Protein AF-A0A1F5GFB4-F1 (afdb_monomer)

Nearest PDB structures (foldseek):
  8d9p-assembly1_A  TM=5.167E-01  e=5.093E-01  synthetic construct
  6z0c-assembly4_D  TM=5.160E-01  e=1.680E+00  Escherichia coli
  7xov-assembly1_R  TM=4.485E-01  e=9.315E+00  Homo sapiens

Sequence (104 aa):
MFTPEVRFGLAPRDSALDFLMDAVSQLEEESDNAKDPETAKTIETELVKYNRAFDLIMCGNNLSEVATFLRDQVTELRNQAKNQEDYKNTQRLSCLADDLSSAA

pLDDT: mean 90.0, std 5.78, range [58.5, 95.5]

Secondary structure (DSSP, 8-state):
--------SS-HHHHHHHHHHHHHHHHHHHHHH--SHHHHHHHHHHHHHHHHHHHIIIII--HHHHHHHHHHHHHHHHHH--SHHHHHHHHHHHHHHHHHHHH-

Foldseek 3Di:
DQQQAQDDDDQLLVSLLSSLVSNLVVLVVCLVVDPDPVSNVVSVVVNVLSVVLNCCSPPVVPLQVNLVSLVVVLVVQVVVDDDPVSVVRSVSSNVSSVSSNVVD

Structure (mmCIF, N/CA/C/O backbone):
data_AF-A0A1F5GFB4-F1
#
_entry.id   AF-A0A1F5GFB4-F1
#
loop_
_atom_site.group_PDB
_atom_site.id
_atom_site.type_symbol
_atom_site.label_atom_id
_atom_site.label_alt_id
_atom_site.label_comp_id
_atom_site.label_asym_id
_atom_site.label_entity_id
_atom_site.label_seq_id
_atom_site.pdbx_PDB_ins_code
_atom_site.Cartn_x
_atom_site.Cartn_y
_atom_site.Cartn_z
_atom_site.occupancy
_atom_site.B_iso_or_equiv
_atom_site.auth_seq_id
_atom_site.auth_comp_id
_atom_site.auth_asym_id
_atom_site.auth_atom_id
_atom_site.pdbx_PDB_model_num
ATOM 1 N N . MET A 1 1 ? -1.115 0.440 13.570 1.00 58.50 1 MET A N 1
ATOM 2 C CA . MET A 1 1 ? -0.791 1.761 12.982 1.00 58.50 1 MET A CA 1
ATOM 3 C C . MET A 1 1 ? -0.322 1.416 11.602 1.00 58.50 1 MET A C 1
ATOM 5 O O . MET A 1 1 ? 0.753 0.851 11.482 1.00 58.50 1 MET A O 1
ATOM 9 N N . PHE A 1 2 ? -1.183 1.661 10.624 1.00 73.44 2 PHE A N 1
ATOM 10 C CA . PHE A 1 2 ? -0.976 1.259 9.247 1.00 73.44 2 PHE A CA 1
ATOM 11 C C . PHE A 1 2 ? 0.164 2.061 8.609 1.00 73.44 2 PHE A C 1
ATOM 13 O O . PHE A 1 2 ? -0.002 3.228 8.250 1.00 73.44 2 PHE A O 1
ATOM 20 N N . THR A 1 3 ? 1.348 1.456 8.536 1.00 76.44 3 THR A N 1
ATOM 21 C CA . THR A 1 3 ? 2.561 2.063 7.968 1.00 76.44 3 THR A CA 1
ATOM 22 C C . THR A 1 3 ? 3.362 0.995 7.225 1.00 76.44 3 THR A C 1
ATOM 24 O O . THR A 1 3 ? 4.421 0.589 7.705 1.00 76.44 3 THR A O 1
ATOM 27 N N . PRO A 1 4 ? 2.863 0.507 6.076 1.00 80.88 4 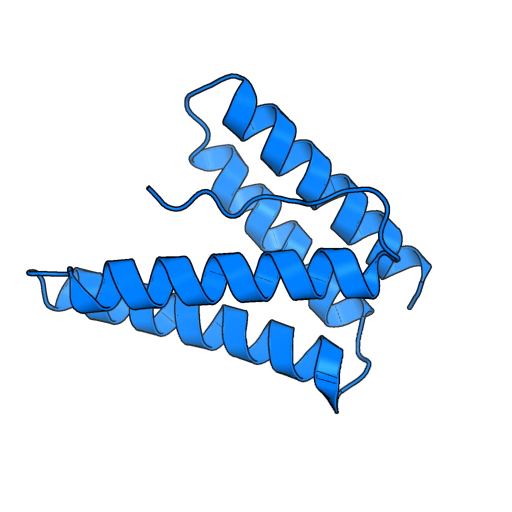PRO A N 1
ATOM 28 C CA . PRO A 1 4 ? 3.572 -0.489 5.282 1.00 80.88 4 PRO A CA 1
ATOM 29 C C . PRO A 1 4 ? 4.922 0.039 4.798 1.00 80.88 4 PRO A C 1
ATOM 31 O O . PRO A 1 4 ? 5.010 1.171 4.315 1.00 80.88 4 PRO A O 1
ATOM 34 N N . GLU A 1 5 ? 5.984 -0.748 4.940 1.00 84.56 5 GLU A N 1
ATOM 35 C CA . GLU A 1 5 ? 7.346 -0.304 4.639 1.00 84.56 5 GLU A CA 1
ATOM 36 C C . GLU A 1 5 ? 7.710 -0.486 3.164 1.00 84.56 5 GLU A C 1
ATOM 38 O O . GLU A 1 5 ? 7.517 -1.540 2.561 1.00 84.56 5 GLU A O 1
ATOM 43 N N . VAL A 1 6 ? 8.330 0.539 2.575 1.00 85.44 6 VAL A N 1
ATOM 44 C CA . VAL A 1 6 ? 8.887 0.437 1.222 1.00 85.44 6 VAL A CA 1
ATOM 45 C C . VAL A 1 6 ? 10.332 -0.044 1.288 1.00 85.44 6 VAL A C 1
ATOM 47 O O . VAL A 1 6 ? 11.233 0.705 1.689 1.00 85.44 6 VAL A O 1
ATOM 50 N N . ARG A 1 7 ? 10.574 -1.286 0.849 1.00 83.56 7 ARG A N 1
ATOM 51 C CA . ARG A 1 7 ? 11.929 -1.839 0.721 1.00 83.56 7 ARG A CA 1
ATOM 52 C C . ARG A 1 7 ? 12.624 -1.363 -0.552 1.00 83.56 7 ARG A C 1
ATOM 54 O O . ARG A 1 7 ? 12.035 -1.335 -1.629 1.00 83.56 7 ARG A O 1
ATOM 61 N N . PHE A 1 8 ? 13.910 -1.039 -0.426 1.00 72.75 8 PHE A N 1
ATOM 62 C CA . PHE A 1 8 ? 14.787 -0.656 -1.537 1.00 72.75 8 PHE A CA 1
ATOM 63 C C . PHE A 1 8 ? 15.774 -1.759 -1.906 1.00 72.75 8 PHE A C 1
ATOM 65 O O . PHE A 1 8 ? 16.131 -2.595 -1.079 1.00 72.75 8 PHE A O 1
ATOM 72 N N . GLY A 1 9 ? 16.278 -1.693 -3.141 1.00 75.81 9 GLY A N 1
ATOM 73 C CA . GLY A 1 9 ? 17.281 -2.622 -3.669 1.00 75.81 9 GLY A CA 1
ATOM 74 C C . GLY A 1 9 ? 16.695 -3.789 -4.465 1.00 75.81 9 GLY A C 1
ATOM 75 O O . GLY A 1 9 ? 17.456 -4.621 -4.951 1.00 75.81 9 GLY A O 1
ATOM 76 N N . LEU A 1 10 ? 15.371 -3.829 -4.622 1.00 82.62 10 LEU A N 1
ATOM 77 C CA . LEU A 1 10 ? 14.667 -4.748 -5.512 1.00 82.62 10 LEU A CA 1
ATOM 78 C C . LEU A 1 10 ? 14.272 -4.032 -6.811 1.00 82.62 10 LEU A C 1
ATOM 80 O O . LEU A 1 10 ? 14.339 -2.803 -6.906 1.00 82.62 10 LEU A O 1
ATOM 84 N N . ALA A 1 11 ? 13.853 -4.798 -7.820 1.00 89.12 11 ALA A N 1
ATOM 85 C CA . ALA A 1 11 ? 13.214 -4.215 -8.994 1.00 89.12 11 ALA A CA 1
ATOM 86 C C . ALA A 1 11 ? 11.912 -3.493 -8.578 1.00 89.12 11 ALA A C 1
ATOM 88 O O . ALA A 1 11 ? 11.256 -3.951 -7.641 1.00 89.12 11 ALA A O 1
ATOM 89 N N . PRO A 1 12 ? 11.476 -2.424 -9.277 1.00 89.44 12 PRO A N 1
ATOM 90 C CA . PRO A 1 12 ? 10.275 -1.665 -8.900 1.00 89.44 12 PRO A CA 1
ATOM 91 C C . PRO A 1 12 ? 9.026 -2.538 -8.726 1.00 89.44 12 PRO A C 1
ATOM 93 O O . PRO A 1 12 ? 8.245 -2.349 -7.799 1.00 89.44 12 PRO A O 1
ATOM 96 N N . ARG A 1 13 ? 8.869 -3.562 -9.573 1.00 90.56 13 ARG A N 1
ATOM 97 C CA . ARG A 1 13 ? 7.791 -4.551 -9.450 1.00 90.56 13 ARG A CA 1
ATOM 98 C C . ARG A 1 13 ? 7.856 -5.339 -8.141 1.00 90.56 13 ARG A C 1
ATOM 100 O O . ARG A 1 13 ? 6.832 -5.501 -7.488 1.00 90.56 13 ARG A O 1
ATOM 107 N N . ASP A 1 14 ? 9.039 -5.804 -7.762 1.00 90.94 14 ASP A N 1
ATOM 108 C CA . ASP A 1 14 ? 9.239 -6.633 -6.571 1.00 90.94 14 ASP A CA 1
ATOM 109 C C . ASP A 1 14 ? 9.120 -5.799 -5.288 1.00 90.94 14 ASP A C 1
ATOM 111 O O . ASP A 1 14 ? 8.483 -6.235 -4.335 1.00 90.94 14 ASP A O 1
ATOM 115 N N . SER A 1 15 ? 9.652 -4.571 -5.278 1.00 91.50 15 SER A N 1
ATOM 116 C CA . SER A 1 15 ? 9.446 -3.623 -4.172 1.00 91.50 15 SER A CA 1
ATOM 117 C C . SER A 1 15 ? 7.968 -3.286 -3.973 1.00 91.50 15 SER A C 1
ATOM 119 O O . SER A 1 15 ? 7.510 -3.176 -2.838 1.00 91.50 15 SER A O 1
ATOM 121 N N . ALA A 1 16 ? 7.207 -3.132 -5.058 1.00 92.19 16 ALA A N 1
ATOM 122 C CA . ALA A 1 16 ? 5.772 -2.894 -4.971 1.00 92.19 16 ALA A CA 1
ATOM 123 C C . ALA A 1 16 ? 5.000 -4.124 -4.500 1.00 92.19 16 ALA A C 1
ATOM 125 O O . ALA A 1 16 ? 4.077 -3.982 -3.705 1.00 92.19 16 ALA A O 1
ATOM 126 N N . LEU A 1 17 ? 5.395 -5.321 -4.935 1.00 92.00 17 LEU A N 1
ATOM 127 C CA . LEU A 1 17 ? 4.823 -6.565 -4.433 1.00 92.00 17 LEU A CA 1
ATOM 128 C C . LEU A 1 17 ? 5.039 -6.706 -2.919 1.00 92.00 17 LEU A C 1
ATOM 130 O O . LEU A 1 17 ? 4.089 -6.993 -2.200 1.00 92.00 17 LEU A O 1
ATOM 134 N N . ASP A 1 18 ? 6.260 -6.458 -2.442 1.00 92.56 18 ASP A N 1
ATOM 135 C CA . ASP A 1 18 ? 6.611 -6.534 -1.019 1.00 92.56 18 ASP A CA 1
ATOM 136 C C . ASP A 1 18 ? 5.816 -5.514 -0.188 1.00 92.56 18 ASP A C 1
ATOM 138 O O . ASP A 1 18 ? 5.233 -5.872 0.831 1.00 92.56 18 ASP A O 1
ATOM 142 N N . PHE A 1 19 ? 5.690 -4.275 -0.678 1.00 92.88 19 PHE A N 1
ATOM 143 C CA . PHE A 1 19 ? 4.849 -3.249 -0.054 1.00 92.88 19 PHE A CA 1
ATOM 144 C C . PHE A 1 19 ? 3.373 -3.668 0.026 1.00 92.88 19 PHE A C 1
ATOM 146 O O . PHE A 1 19 ? 2.737 -3.500 1.063 1.00 92.88 19 PHE A O 1
ATOM 153 N N . LEU A 1 20 ? 2.814 -4.208 -1.063 1.00 93.50 20 LEU A N 1
ATOM 154 C CA . LEU A 1 20 ? 1.421 -4.658 -1.095 1.00 93.50 20 LEU A CA 1
ATOM 155 C C . LEU A 1 20 ? 1.195 -5.836 -0.144 1.00 93.50 20 LEU A C 1
ATOM 157 O O . LEU A 1 20 ? 0.182 -5.861 0.544 1.00 93.50 20 LEU A O 1
ATOM 161 N N . MET A 1 21 ? 2.134 -6.783 -0.072 1.00 92.69 21 MET A N 1
ATOM 162 C CA . MET A 1 21 ? 2.060 -7.908 0.863 1.00 92.69 21 MET A CA 1
ATOM 163 C C . MET A 1 21 ? 2.107 -7.450 2.320 1.00 92.69 21 MET A C 1
ATOM 165 O O . MET A 1 21 ? 1.301 -7.912 3.125 1.00 92.69 21 MET A O 1
ATOM 169 N N . ASP A 1 22 ? 3.021 -6.538 2.655 1.00 92.69 22 ASP A N 1
ATOM 170 C CA . ASP A 1 22 ? 3.121 -5.972 4.002 1.00 92.69 22 ASP A CA 1
ATOM 171 C C . ASP A 1 22 ? 1.839 -5.210 4.375 1.00 92.69 22 ASP A C 1
ATOM 173 O O . ASP A 1 22 ? 1.270 -5.419 5.445 1.00 92.69 22 ASP A O 1
ATOM 177 N N . ALA A 1 23 ? 1.308 -4.404 3.451 1.00 93.19 23 ALA A N 1
ATOM 178 C CA . ALA A 1 23 ? 0.056 -3.684 3.653 1.00 93.19 23 ALA A CA 1
ATOM 17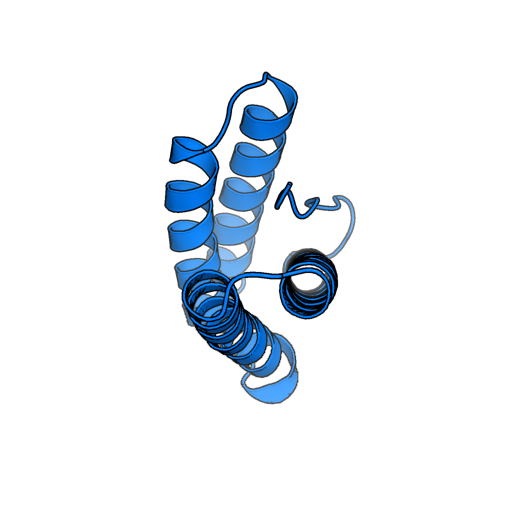9 C C . ALA A 1 23 ? -1.149 -4.617 3.849 1.00 93.19 23 ALA A C 1
ATOM 181 O O . ALA A 1 23 ? -1.936 -4.400 4.768 1.00 93.19 23 ALA A O 1
ATOM 182 N N . VAL A 1 24 ? -1.289 -5.664 3.028 1.00 93.94 24 VAL A N 1
ATOM 183 C CA . VAL A 1 24 ? -2.356 -6.666 3.190 1.00 93.94 24 VAL A CA 1
ATOM 184 C C . VAL A 1 24 ? -2.230 -7.352 4.546 1.00 93.94 24 VAL A C 1
ATOM 186 O O . VAL A 1 24 ? -3.208 -7.390 5.282 1.00 93.94 24 VAL A O 1
ATOM 189 N N . SER A 1 25 ? -1.029 -7.800 4.923 1.00 93.00 25 SER A N 1
ATOM 190 C CA . SER A 1 25 ? -0.806 -8.459 6.214 1.00 93.00 25 SER A CA 1
ATOM 191 C C . SER A 1 25 ? -1.174 -7.557 7.397 1.00 93.00 25 SER A C 1
ATOM 193 O O . SER A 1 25 ? -1.776 -8.031 8.358 1.00 93.00 25 SER A O 1
ATOM 195 N N . GLN A 1 26 ? -0.834 -6.265 7.338 1.00 92.62 26 GLN A N 1
ATOM 196 C CA . GLN A 1 26 ? -1.191 -5.304 8.385 1.00 92.62 26 GLN A CA 1
ATOM 197 C C . GLN A 1 26 ? -2.701 -5.054 8.441 1.00 92.62 26 GLN A C 1
ATOM 199 O O . GLN A 1 26 ? -3.265 -4.987 9.530 1.00 92.62 26 GLN A O 1
ATOM 204 N N . LEU A 1 27 ? -3.371 -4.927 7.292 1.00 92.69 27 LEU A N 1
ATOM 205 C CA . LEU A 1 27 ? -4.819 -4.721 7.251 1.00 92.69 27 LEU A CA 1
ATOM 206 C C . LEU A 1 27 ? -5.590 -5.966 7.710 1.00 92.69 27 LEU A C 1
ATOM 208 O O . LEU A 1 27 ? -6.598 -5.823 8.392 1.00 92.69 27 LEU A O 1
ATOM 212 N N . GLU A 1 28 ? -5.130 -7.175 7.384 1.00 92.75 28 GLU A N 1
ATOM 213 C CA . GLU A 1 28 ? -5.719 -8.420 7.898 1.00 92.75 28 GLU A CA 1
ATOM 214 C C . GLU A 1 28 ? -5.610 -8.476 9.426 1.00 92.75 28 GLU A C 1
ATOM 216 O O . GLU A 1 28 ? -6.610 -8.692 10.109 1.00 92.75 28 GLU A O 1
ATOM 221 N N . GLU A 1 29 ? -4.430 -8.172 9.977 1.00 92.88 29 GLU A N 1
ATOM 222 C CA . GLU A 1 29 ? -4.234 -8.102 11.427 1.00 92.88 29 GLU A CA 1
ATOM 223 C C . GLU A 1 29 ? -5.099 -7.006 12.077 1.00 92.88 29 GLU A C 1
ATOM 225 O O . GLU A 1 29 ? -5.692 -7.226 13.137 1.00 92.88 29 GLU A O 1
ATOM 230 N N . GLU A 1 30 ? -5.198 -5.818 11.472 1.00 91.12 30 GLU A N 1
ATOM 231 C CA . GLU A 1 30 ? -6.050 -4.740 11.986 1.00 91.12 30 GLU A CA 1
ATOM 232 C C . GLU A 1 30 ? -7.542 -5.108 11.905 1.00 91.12 30 GLU A C 1
ATOM 234 O O . GLU A 1 30 ? -8.288 -4.786 12.833 1.00 91.12 30 GLU A O 1
ATOM 239 N N . SER A 1 31 ? -7.968 -5.826 10.860 1.00 90.69 31 SER A N 1
ATOM 240 C CA . SER A 1 31 ? -9.335 -6.335 10.700 1.00 90.69 31 SER A CA 1
ATOM 241 C C . SER A 1 31 ? -9.680 -7.365 11.775 1.00 90.69 31 SER A C 1
ATOM 243 O O . SER A 1 31 ? -10.718 -7.250 12.426 1.00 90.69 31 SER A O 1
ATOM 245 N N . ASP A 1 32 ? -8.792 -8.328 12.027 1.00 89.56 32 ASP A N 1
ATOM 246 C CA . ASP A 1 32 ? -8.986 -9.366 13.048 1.00 89.56 32 ASP A CA 1
ATOM 247 C C . ASP A 1 32 ? -9.035 -8.784 14.469 1.00 89.56 32 ASP A C 1
ATOM 249 O O . ASP A 1 32 ? -9.756 -9.273 15.345 1.00 89.56 32 ASP A O 1
ATOM 253 N N . ASN A 1 33 ? -8.287 -7.705 14.705 1.00 91.62 33 ASN A N 1
ATOM 254 C CA . ASN A 1 33 ? -8.273 -6.993 15.980 1.00 91.62 33 ASN A CA 1
ATOM 255 C C . ASN A 1 33 ? -9.385 -5.935 16.108 1.00 91.62 33 ASN A C 1
ATOM 257 O O . ASN A 1 33 ? -9.574 -5.371 17.199 1.00 91.62 33 ASN A O 1
ATOM 261 N N . ALA A 1 34 ? -10.128 -5.646 15.035 1.00 90.94 34 ALA A N 1
ATOM 262 C CA . ALA A 1 34 ? -11.176 -4.638 15.038 1.00 90.94 34 ALA A CA 1
ATOM 263 C C . ALA A 1 34 ? -12.356 -5.091 15.911 1.00 90.94 34 ALA A C 1
ATOM 265 O O . ALA A 1 34 ? -13.090 -6.028 15.610 1.00 90.94 34 ALA A O 1
ATOM 266 N N . LYS A 1 35 ? -12.572 -4.380 17.021 1.00 90.88 35 LYS A N 1
ATOM 267 C CA . LYS A 1 35 ? -13.708 -4.630 17.929 1.00 90.88 35 LYS A CA 1
ATOM 268 C C . LYS A 1 35 ? -15.004 -3.973 17.462 1.00 90.88 35 LYS A C 1
ATOM 270 O O . LYS A 1 35 ? -16.075 -4.311 17.960 1.00 90.88 35 LYS A O 1
ATOM 275 N N . ASP A 1 36 ? -14.887 -3.003 16.562 1.00 94.12 36 ASP A N 1
ATOM 276 C CA . ASP A 1 36 ? -15.993 -2.224 16.031 1.00 94.12 36 ASP A CA 1
ATOM 277 C C . ASP A 1 36 ? -16.323 -2.677 14.595 1.00 94.12 36 ASP A C 1
ATOM 279 O O . ASP A 1 36 ? -15.429 -2.714 13.743 1.00 94.12 36 ASP A O 1
ATOM 283 N N . PRO A 1 37 ? -17.589 -3.024 14.301 1.00 90.44 37 PRO A N 1
ATOM 284 C CA . PRO A 1 37 ? -17.973 -3.571 13.002 1.00 90.44 37 PRO A CA 1
ATOM 285 C C . PRO A 1 37 ? -17.915 -2.552 11.855 1.00 90.44 37 PRO A C 1
ATOM 287 O O . PRO A 1 37 ? -17.829 -2.955 10.697 1.00 90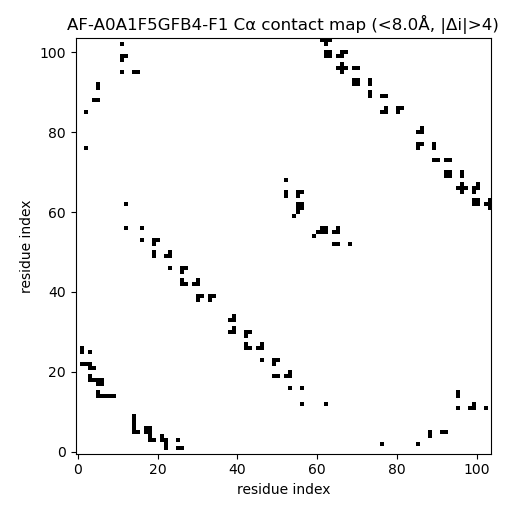.44 37 PRO A O 1
ATOM 290 N N . GLU A 1 38 ? -17.990 -1.247 12.126 1.00 92.81 38 GLU A N 1
ATOM 291 C CA . GLU A 1 38 ? -17.852 -0.210 11.093 1.00 92.81 38 GLU A CA 1
ATOM 292 C C . GLU A 1 38 ? -16.382 -0.030 10.693 1.00 92.81 38 GLU A C 1
ATOM 294 O O . GLU A 1 38 ? -16.047 0.060 9.508 1.00 92.81 38 GLU A O 1
ATOM 299 N N . THR A 1 39 ? -15.495 -0.092 11.684 1.00 90.25 39 THR A N 1
ATOM 300 C CA . THR A 1 39 ? -14.043 -0.119 11.497 1.00 90.25 39 THR A CA 1
ATOM 301 C C . THR A 1 39 ? -13.623 -1.349 10.693 1.00 90.25 39 THR A C 1
ATOM 303 O O . THR A 1 39 ? -12.932 -1.200 9.689 1.00 90.25 39 THR A O 1
ATOM 306 N N . ALA A 1 40 ? -14.111 -2.543 11.056 1.00 90.62 40 ALA A N 1
ATOM 307 C CA . ALA A 1 40 ? -13.825 -3.779 10.321 1.00 90.62 40 ALA A CA 1
ATOM 308 C C . ALA A 1 40 ? -14.241 -3.679 8.843 1.00 90.62 40 ALA A C 1
ATOM 310 O O . ALA A 1 40 ? -13.441 -3.957 7.958 1.00 90.62 40 ALA A O 1
ATOM 311 N N . LYS A 1 41 ? -15.446 -3.167 8.552 1.00 92.44 41 LYS A N 1
ATOM 312 C CA . LYS A 1 41 ? -15.909 -2.952 7.165 1.00 92.44 41 LYS A CA 1
ATOM 313 C C . LYS A 1 41 ? -15.036 -1.981 6.373 1.00 92.44 41 LYS A C 1
ATOM 315 O O . LYS A 1 41 ? -14.865 -2.141 5.163 1.00 92.44 41 LYS A O 1
ATOM 320 N N . THR A 1 42 ? -14.526 -0.947 7.036 1.00 92.50 42 THR A N 1
ATOM 321 C CA . THR A 1 42 ? -13.624 0.021 6.403 1.00 92.50 42 THR A CA 1
ATOM 322 C C . THR A 1 42 ? -12.306 -0.655 6.034 1.00 92.50 42 THR A C 1
ATOM 324 O O . THR A 1 42 ? -11.858 -0.530 4.897 1.00 92.50 42 THR A O 1
ATOM 327 N N . ILE A 1 43 ? -11.739 -1.443 6.950 1.00 92.56 43 ILE A N 1
ATOM 328 C CA . ILE A 1 43 ? -10.505 -2.203 6.720 1.00 92.56 43 ILE A CA 1
ATOM 329 C C . ILE A 1 43 ? -10.704 -3.258 5.623 1.00 92.56 43 ILE A C 1
ATOM 331 O O . ILE A 1 43 ? -9.886 -3.345 4.713 1.00 92.56 43 ILE A O 1
ATOM 335 N N . GLU A 1 44 ? -11.818 -3.994 5.631 1.00 93.12 44 GLU A N 1
ATOM 336 C CA . GLU A 1 44 ? -12.175 -4.942 4.564 1.00 93.12 44 GLU A CA 1
ATOM 337 C C . GLU A 1 44 ? -12.252 -4.260 3.189 1.00 93.12 44 GLU A C 1
ATOM 339 O O . GLU A 1 44 ? -11.808 -4.814 2.182 1.00 93.12 44 GLU A O 1
ATOM 344 N N . THR A 1 45 ? -12.781 -3.036 3.133 1.00 94.25 45 THR A N 1
ATOM 345 C CA . THR A 1 45 ? -12.845 -2.262 1.886 1.00 94.25 45 THR A CA 1
ATOM 346 C C . THR A 1 45 ? -11.447 -1.897 1.383 1.00 94.25 45 THR A C 1
ATOM 348 O O . THR A 1 45 ? -11.186 -2.004 0.183 1.00 94.25 45 THR A O 1
ATOM 351 N N . GLU A 1 46 ? -10.537 -1.508 2.278 1.00 92.44 46 GLU A N 1
ATOM 352 C CA . GLU A 1 46 ? -9.136 -1.251 1.924 1.00 92.44 46 GLU A CA 1
ATOM 353 C C . GLU A 1 46 ? -8.411 -2.534 1.498 1.00 92.44 46 GLU A C 1
ATOM 355 O O . GLU A 1 46 ? -7.749 -2.541 0.459 1.00 92.44 46 GLU A O 1
ATOM 360 N N . LEU A 1 47 ? -8.618 -3.653 2.201 1.00 94.50 47 LEU A N 1
ATOM 361 C CA . LEU A 1 47 ? -8.073 -4.965 1.828 1.00 94.50 47 LEU A CA 1
ATOM 362 C C . LEU A 1 47 ? -8.426 -5.345 0.393 1.00 94.50 47 LEU A C 1
ATOM 364 O O . LEU A 1 47 ? -7.566 -5.802 -0.358 1.00 94.50 47 LEU A O 1
ATOM 368 N N . VAL A 1 48 ? -9.673 -5.122 -0.028 1.00 95.50 48 VAL A N 1
ATOM 369 C CA . VAL A 1 48 ? -10.101 -5.396 -1.408 1.00 95.50 48 VAL A CA 1
ATOM 370 C C . VAL A 1 48 ? -9.316 -4.555 -2.421 1.00 95.50 48 VAL A C 1
ATOM 372 O O . VAL A 1 48 ? -8.941 -5.070 -3.478 1.00 95.50 48 VAL A O 1
ATOM 375 N N . LYS A 1 49 ? -9.030 -3.281 -2.122 1.00 94.62 49 LYS A N 1
ATOM 376 C CA . LYS A 1 49 ? -8.234 -2.422 -3.014 1.00 94.62 49 LYS A CA 1
ATOM 377 C C . LYS A 1 49 ? -6.789 -2.910 -3.123 1.00 94.62 49 LYS A C 1
ATOM 379 O O . LYS A 1 49 ? -6.274 -3.029 -4.236 1.00 94.62 49 LYS A O 1
ATOM 384 N N . TYR A 1 50 ? -6.163 -3.234 -1.992 1.00 94.50 50 TYR A N 1
ATOM 385 C CA . TYR A 1 50 ? -4.792 -3.743 -1.947 1.00 94.50 50 TYR A CA 1
ATOM 386 C C . TYR A 1 50 ? -4.653 -5.102 -2.644 1.00 94.50 50 TYR A C 1
ATOM 388 O O . TYR A 1 50 ? -3.745 -5.281 -3.455 1.00 94.50 50 TYR A O 1
ATOM 396 N N . ASN A 1 51 ? -5.598 -6.021 -2.428 1.00 93.94 51 ASN A N 1
ATOM 397 C CA . ASN A 1 51 ? -5.636 -7.312 -3.117 1.00 93.94 51 ASN A CA 1
ATOM 398 C C . ASN A 1 51 ? -5.802 -7.152 -4.633 1.00 93.94 51 ASN A C 1
ATOM 400 O O . ASN A 1 51 ? -5.125 -7.824 -5.408 1.00 93.94 51 ASN A O 1
ATOM 404 N N . ARG A 1 52 ? -6.625 -6.198 -5.084 1.00 94.25 52 ARG A N 1
ATOM 405 C CA . ARG A 1 52 ? -6.730 -5.889 -6.516 1.00 94.25 52 ARG A CA 1
ATOM 406 C C . ARG A 1 52 ? -5.402 -5.384 -7.087 1.00 94.25 52 ARG A C 1
ATOM 408 O O . ARG A 1 52 ? -5.014 -5.808 -8.172 1.00 94.25 52 ARG A O 1
ATOM 415 N N . ALA A 1 53 ? -4.704 -4.488 -6.390 1.00 94.00 53 ALA A N 1
ATOM 416 C CA . ALA A 1 53 ? -3.388 -4.018 -6.825 1.00 94.00 53 ALA A CA 1
ATOM 417 C C . ALA A 1 53 ? -2.357 -5.161 -6.874 1.00 94.00 53 ALA A C 1
ATOM 419 O O . ALA A 1 53 ? -1.565 -5.239 -7.816 1.00 94.00 53 ALA A O 1
ATOM 420 N N . PHE A 1 54 ? -2.414 -6.083 -5.911 1.00 93.00 54 PHE A N 1
ATOM 421 C CA . PHE A 1 54 ? -1.586 -7.288 -5.8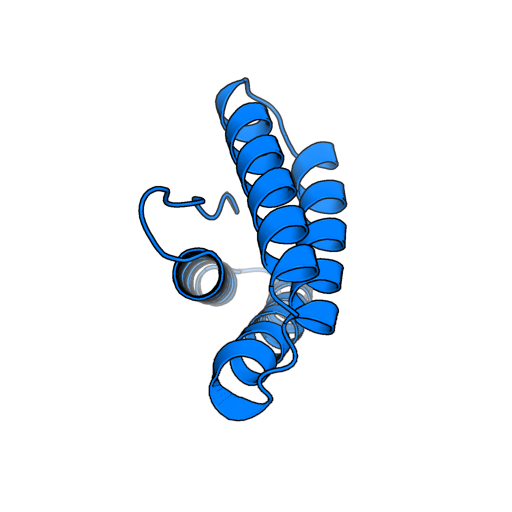87 1.00 93.00 54 PHE A CA 1
ATOM 422 C C . PHE A 1 54 ? -1.846 -8.179 -7.113 1.00 93.00 54 PHE A C 1
ATOM 424 O O . PHE A 1 54 ? -0.907 -8.531 -7.834 1.00 93.00 54 PHE A O 1
ATOM 431 N N . ASP A 1 55 ? -3.114 -8.457 -7.426 1.00 92.81 55 ASP A N 1
ATOM 432 C CA . ASP A 1 55 ? -3.512 -9.243 -8.601 1.00 92.81 55 ASP A CA 1
ATOM 433 C C . ASP A 1 55 ? -3.070 -8.591 -9.921 1.00 92.81 55 ASP A C 1
ATOM 435 O O . ASP A 1 55 ? -2.645 -9.278 -10.859 1.00 92.81 55 ASP A O 1
ATOM 439 N N . LEU A 1 56 ? -3.121 -7.259 -10.007 1.00 92.75 56 LEU A N 1
ATOM 440 C CA . LEU A 1 56 ? -2.664 -6.515 -11.183 1.00 92.75 56 LEU A CA 1
ATOM 441 C C . LEU A 1 56 ? -1.152 -6.647 -11.407 1.00 92.75 56 LEU A C 1
ATOM 443 O O . LEU A 1 56 ? -0.725 -6.751 -12.559 1.00 92.75 56 LEU A O 1
ATOM 447 N N . ILE A 1 57 ? -0.344 -6.690 -10.342 1.00 90.06 57 ILE A N 1
ATOM 448 C CA . ILE A 1 57 ? 1.108 -6.918 -10.433 1.00 90.06 57 ILE A CA 1
ATOM 449 C C . ILE A 1 57 ? 1.444 -8.387 -10.738 1.00 90.06 57 ILE A C 1
ATOM 451 O O . ILE A 1 57 ? 2.385 -8.661 -11.495 1.00 90.06 57 ILE A O 1
ATOM 455 N N . MET A 1 58 ? 0.707 -9.334 -10.149 1.00 88.56 58 MET A N 1
ATOM 456 C CA . MET A 1 58 ? 1.009 -10.767 -10.231 1.00 88.56 58 MET A CA 1
ATOM 457 C C . MET A 1 58 ? 0.500 -11.408 -11.521 1.00 88.56 58 MET A C 1
ATOM 459 O O . MET A 1 58 ? 1.240 -12.144 -12.173 1.00 88.56 58 MET A O 1
ATOM 463 N N . CYS A 1 59 ? -0.744 -11.110 -11.895 1.00 85.12 59 CYS A N 1
ATOM 464 C CA . CYS A 1 59 ? -1.471 -11.795 -12.963 1.00 85.12 59 CYS A CA 1
ATOM 465 C C . CYS A 1 59 ? -1.783 -10.872 -14.146 1.00 85.12 59 CYS A C 1
ATOM 467 O O . CYS A 1 59 ? -1.704 -11.299 -15.295 1.00 85.12 59 CYS A O 1
ATOM 469 N N . GLY A 1 60 ? -2.142 -9.612 -13.875 1.00 77.31 60 GLY A N 1
ATOM 470 C CA . GLY A 1 60 ? -2.541 -8.654 -14.913 1.00 77.31 60 GLY A CA 1
ATOM 471 C C . GLY A 1 60 ? -1.375 -8.022 -15.679 1.00 77.31 60 GLY A C 1
ATOM 472 O O . GLY A 1 60 ? -1.567 -7.550 -16.797 1.00 77.31 60 GLY A O 1
ATOM 473 N N . ASN A 1 61 ? -0.179 -8.000 -15.080 1.00 79.56 61 ASN A N 1
ATOM 474 C CA . ASN A 1 61 ? 0.996 -7.255 -15.543 1.00 79.56 61 ASN A CA 1
ATOM 475 C C . ASN A 1 61 ? 0.692 -5.778 -15.885 1.00 79.56 61 ASN A C 1
ATOM 477 O O . ASN A 1 61 ? 1.305 -5.200 -16.781 1.00 79.56 61 ASN A O 1
ATOM 481 N N . ASN A 1 62 ? -0.267 -5.161 -15.183 1.00 88.50 62 ASN A N 1
ATOM 482 C CA . ASN A 1 62 ? -0.693 -3.782 -15.427 1.00 88.50 62 ASN A CA 1
ATOM 483 C C . ASN A 1 62 ? -0.016 -2.824 -14.438 1.00 88.50 62 ASN A C 1
ATOM 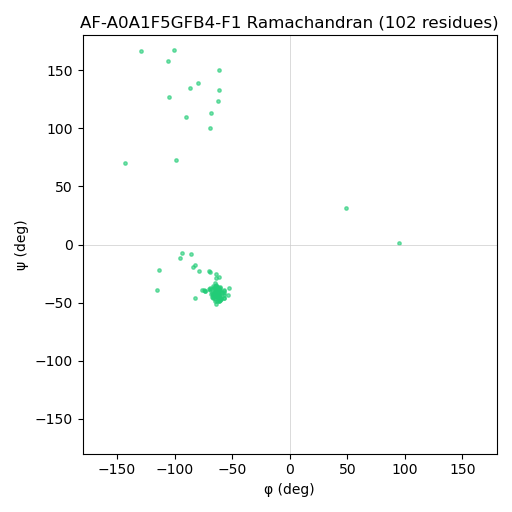485 O O . ASN A 1 62 ? -0.635 -2.313 -13.502 1.00 88.50 62 ASN A O 1
ATOM 489 N N . LEU A 1 63 ? 1.283 -2.598 -14.642 1.00 89.00 63 LEU A N 1
ATOM 490 C CA . LEU A 1 63 ? 2.102 -1.777 -13.745 1.00 89.00 63 LEU A CA 1
ATOM 491 C C . LEU A 1 63 ? 1.657 -0.306 -13.704 1.00 89.00 63 LEU A C 1
ATOM 493 O O . LEU A 1 63 ? 1.858 0.353 -12.689 1.00 89.00 63 LEU A O 1
ATOM 497 N N . SER A 1 64 ? 1.005 0.200 -14.757 1.00 91.38 64 SER A N 1
ATOM 498 C CA . SER A 1 64 ? 0.484 1.574 -14.800 1.00 91.38 64 SER A CA 1
ATOM 499 C C . SER A 1 64 ? -0.691 1.781 -13.834 1.00 91.38 64 SER A C 1
ATOM 501 O O . SER A 1 64 ? -0.741 2.777 -13.103 1.00 91.38 64 SER A O 1
ATOM 503 N N . GLU A 1 65 ? -1.614 0.817 -13.771 1.00 93.00 65 GLU A N 1
ATOM 504 C CA . GLU A 1 65 ? -2.739 0.855 -12.828 1.00 93.00 65 GLU A CA 1
ATOM 505 C C . GLU A 1 65 ? -2.245 0.691 -11.386 1.00 93.00 65 GLU A C 1
ATOM 507 O O . GLU A 1 65 ? -2.691 1.419 -10.499 1.00 93.00 65 GLU A O 1
ATOM 512 N N . VAL A 1 66 ? -1.241 -0.164 -11.158 1.00 93.94 66 VAL A N 1
ATOM 513 C CA . VAL A 1 66 ? -0.619 -0.281 -9.832 1.00 93.94 66 VAL A CA 1
ATOM 514 C C . VAL A 1 66 ? 0.131 0.988 -9.437 1.00 93.94 66 VAL A C 1
ATOM 516 O O . VAL A 1 66 ? -0.035 1.462 -8.319 1.00 93.94 66 VAL A O 1
ATOM 519 N N . ALA A 1 67 ? 0.894 1.598 -10.343 1.00 94.88 67 ALA A N 1
ATOM 520 C CA . ALA A 1 67 ? 1.549 2.877 -10.082 1.00 94.88 67 ALA A CA 1
ATOM 521 C C . ALA A 1 67 ? 0.539 3.968 -9.698 1.00 94.88 67 ALA A C 1
ATOM 523 O O . ALA A 1 67 ? 0.789 4.755 -8.788 1.00 94.88 67 ALA A O 1
ATOM 524 N N . THR A 1 68 ? -0.616 4.001 -10.365 1.00 95.31 68 THR A N 1
ATOM 525 C CA . THR A 1 68 ? -1.701 4.935 -10.035 1.00 95.31 68 THR A CA 1
ATOM 526 C C . THR A 1 68 ? -2.235 4.677 -8.630 1.00 95.31 68 THR A C 1
ATOM 528 O O . THR A 1 68 ? -2.279 5.601 -7.823 1.00 95.31 68 THR A O 1
ATOM 531 N N . PHE A 1 69 ? -2.524 3.416 -8.299 1.00 95.25 69 PHE A N 1
ATOM 532 C CA . PHE A 1 69 ? -2.951 3.029 -6.956 1.00 95.25 69 PHE A CA 1
ATOM 533 C C . PHE A 1 69 ? -1.936 3.438 -5.877 1.00 95.25 69 PHE A C 1
ATOM 535 O O . PHE A 1 69 ? -2.312 4.033 -4.869 1.00 95.25 69 PHE A O 1
ATOM 542 N N . LEU A 1 70 ? -0.639 3.190 -6.091 1.00 94.12 70 LEU A N 1
ATOM 543 C CA . LEU A 1 70 ? 0.389 3.583 -5.124 1.00 94.12 70 LEU A CA 1
ATOM 544 C C . LEU A 1 70 ? 0.473 5.109 -4.958 1.00 94.12 70 LEU A C 1
ATOM 546 O O . LEU A 1 70 ? 0.695 5.574 -3.844 1.00 94.12 70 LEU A O 1
ATOM 550 N N . ARG A 1 71 ? 0.255 5.907 -6.015 1.00 95.31 71 ARG A N 1
ATOM 551 C CA . ARG A 1 71 ? 0.190 7.381 -5.900 1.00 95.31 71 ARG A CA 1
ATOM 552 C C . ARG A 1 71 ? -1.007 7.852 -5.073 1.00 95.31 71 ARG A C 1
ATOM 554 O O . ARG A 1 71 ? -0.868 8.804 -4.298 1.00 95.31 71 ARG A O 1
ATOM 561 N N . ASP A 1 72 ? -2.150 7.187 -5.197 1.00 94.69 72 ASP A N 1
ATOM 562 C CA . ASP A 1 72 ? -3.314 7.476 -4.357 1.00 94.69 72 ASP A CA 1
ATOM 563 C C . ASP A 1 72 ? -2.990 7.167 -2.884 1.00 94.69 72 ASP A C 1
ATOM 565 O O . ASP A 1 72 ? -3.181 8.021 -2.014 1.00 94.69 72 ASP A O 1
ATOM 569 N N . GLN A 1 73 ? -2.350 6.023 -2.619 1.00 93.06 73 GLN A N 1
ATOM 570 C CA . GLN A 1 73 ? -1.893 5.642 -1.277 1.00 93.06 73 GLN A CA 1
ATOM 571 C C . GLN A 1 73 ? -0.849 6.605 -0.696 1.00 93.06 73 GLN A C 1
ATOM 573 O O . GLN A 1 73 ? -0.900 6.934 0.487 1.00 93.06 73 GLN A O 1
ATOM 578 N N . VAL A 1 74 ? 0.064 7.144 -1.511 1.00 93.50 74 VAL A N 1
ATOM 579 C CA . VAL A 1 74 ? 0.989 8.211 -1.076 1.00 93.50 74 VAL A CA 1
ATOM 580 C C . VAL A 1 74 ? 0.221 9.418 -0.552 1.00 93.50 74 VAL A C 1
ATOM 582 O O . VAL A 1 74 ? 0.626 10.011 0.447 1.00 93.50 74 VAL A O 1
ATOM 585 N N . THR A 1 75 ? -0.869 9.797 -1.218 1.00 92.31 75 THR A N 1
ATOM 586 C CA . THR A 1 75 ? -1.683 10.950 -0.820 1.00 92.31 75 THR A CA 1
ATOM 587 C C . THR A 1 75 ? -2.387 10.686 0.509 1.00 92.31 75 THR A C 1
ATOM 589 O O . THR A 1 75 ? -2.337 11.531 1.405 1.00 92.31 75 THR A O 1
ATOM 592 N N . GLU A 1 76 ? -2.983 9.504 0.673 1.00 91.12 76 GLU A N 1
ATOM 593 C CA . GLU A 1 76 ? -3.656 9.097 1.911 1.00 91.12 76 GLU A CA 1
ATOM 594 C C . GLU A 1 76 ? -2.675 9.004 3.087 1.00 91.12 76 GLU A C 1
ATOM 596 O O . GLU A 1 76 ? -2.874 9.659 4.114 1.00 91.12 76 GLU A O 1
ATOM 601 N N . LEU A 1 77 ? -1.565 8.283 2.919 1.00 89.94 77 LEU A N 1
ATOM 602 C CA . LEU A 1 77 ? -0.545 8.114 3.953 1.00 89.94 77 LEU A CA 1
ATOM 603 C C . LEU A 1 77 ? 0.139 9.440 4.309 1.00 89.94 77 LEU A C 1
ATOM 605 O O . LEU A 1 77 ? 0.431 9.688 5.478 1.00 89.94 77 LEU A O 1
ATOM 609 N N . ARG A 1 78 ? 0.356 10.341 3.340 1.00 89.75 78 ARG A N 1
ATOM 610 C CA . ARG A 1 78 ? 0.925 11.672 3.611 1.00 89.75 78 ARG A CA 1
ATOM 611 C C . ARG A 1 78 ? 0.005 12.512 4.493 1.00 89.75 78 ARG A C 1
ATOM 613 O O . ARG A 1 78 ? 0.503 13.237 5.348 1.00 89.75 78 ARG A O 1
ATOM 620 N N . ASN A 1 79 ? -1.311 12.402 4.320 1.00 88.75 79 ASN A N 1
ATOM 621 C CA . ASN A 1 79 ? -2.275 13.088 5.185 1.00 88.75 79 ASN A CA 1
ATOM 622 C C . ASN A 1 79 ? -2.297 12.511 6.610 1.00 88.75 79 ASN A C 1
ATOM 624 O O . ASN A 1 79 ? -2.682 13.206 7.549 1.00 88.75 79 ASN A O 1
ATOM 628 N N . GLN A 1 80 ? -1.882 11.254 6.775 1.00 86.62 80 GLN A N 1
ATOM 629 C CA . GLN A 1 80 ? -1.840 10.556 8.061 1.00 86.62 80 GLN A CA 1
ATOM 630 C C . GLN A 1 80 ? -0.466 10.610 8.749 1.00 86.62 80 GLN A C 1
ATOM 632 O O . GLN A 1 80 ? -0.374 10.274 9.931 1.00 86.62 80 GLN A O 1
ATOM 637 N N . ALA A 1 81 ? 0.584 11.044 8.046 1.00 88.44 81 ALA A N 1
ATOM 638 C CA . ALA A 1 81 ? 1.958 11.092 8.534 1.00 88.44 81 ALA A CA 1
ATOM 639 C C . ALA A 1 81 ? 2.111 12.029 9.745 1.00 88.44 81 ALA A C 1
ATOM 641 O O . ALA A 1 81 ? 1.809 13.225 9.685 1.00 88.44 81 ALA A O 1
ATOM 642 N N . LYS A 1 82 ? 2.626 11.495 10.857 1.00 88.88 82 LYS A N 1
ATOM 643 C CA . LYS A 1 82 ? 2.793 12.225 12.127 1.00 88.88 82 LYS A CA 1
ATOM 644 C C . LYS A 1 82 ? 4.250 12.433 12.508 1.00 88.88 82 LYS A C 1
ATOM 646 O O . LYS A 1 82 ? 4.545 13.331 13.295 1.00 88.88 82 LYS A O 1
ATOM 651 N N . ASN A 1 83 ? 5.157 11.617 11.984 1.00 89.50 83 ASN A N 1
ATOM 652 C CA . ASN A 1 83 ? 6.575 11.672 12.313 1.00 89.50 83 ASN A CA 1
ATOM 653 C C . ASN A 1 83 ? 7.450 11.719 11.048 1.00 89.50 83 ASN A C 1
ATOM 655 O O . ASN A 1 83 ? 6.992 11.473 9.935 1.00 89.50 83 ASN A O 1
ATOM 659 N N . GLN A 1 84 ? 8.732 12.054 11.223 1.00 87.25 84 GLN A N 1
ATOM 660 C CA . GLN A 1 84 ? 9.680 12.188 10.113 1.00 87.25 84 GLN A CA 1
ATOM 661 C C . GLN A 1 84 ? 9.886 10.879 9.330 1.00 87.25 84 GLN A C 1
ATOM 663 O O . GLN A 1 84 ? 10.208 10.932 8.144 1.00 87.25 84 GLN A O 1
ATOM 668 N N . GLU A 1 85 ? 9.718 9.723 9.967 1.00 87.62 85 GLU A N 1
ATOM 669 C CA . GLU A 1 85 ? 9.861 8.425 9.310 1.00 87.62 85 GLU A CA 1
ATOM 670 C C . GLU A 1 85 ? 8.671 8.134 8.386 1.00 87.62 85 GLU A C 1
ATOM 672 O O . GLU A 1 85 ? 8.891 7.740 7.244 1.00 87.62 85 GLU A O 1
ATOM 677 N N . ASP A 1 86 ? 7.443 8.473 8.793 1.00 88.44 86 ASP A N 1
ATOM 678 C CA . ASP A 1 86 ? 6.246 8.382 7.944 1.00 88.44 86 ASP A CA 1
ATOM 679 C C . ASP A 1 86 ? 6.417 9.215 6.657 1.00 88.44 86 ASP A C 1
ATOM 681 O O . ASP A 1 86 ? 6.117 8.760 5.549 1.00 88.44 86 ASP A O 1
ATOM 685 N N . TYR A 1 87 ? 6.957 10.437 6.781 1.00 88.06 87 TYR A N 1
ATOM 686 C CA . TYR A 1 87 ? 7.238 11.312 5.633 1.00 88.06 87 TYR A CA 1
ATOM 687 C C . TYR A 1 87 ? 8.299 10.729 4.698 1.00 88.06 87 TYR A C 1
ATOM 689 O O . TYR A 1 87 ? 8.173 10.829 3.476 1.00 88.06 87 TYR A O 1
ATOM 697 N N . LYS A 1 88 ? 9.346 10.104 5.247 1.00 90.50 88 LYS A N 1
ATOM 698 C CA . LYS A 1 88 ? 10.333 9.406 4.4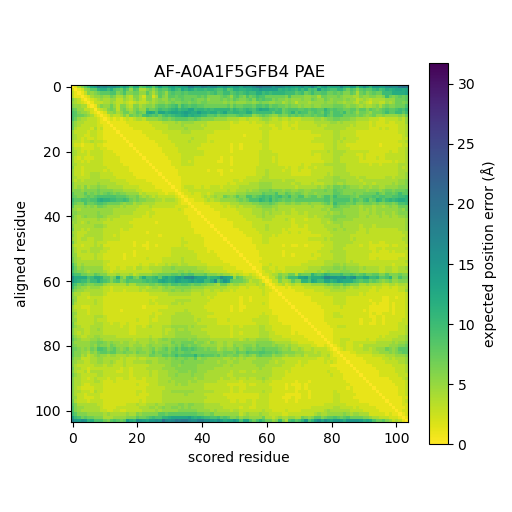18 1.00 90.50 88 LYS A CA 1
ATOM 699 C C . LYS A 1 88 ? 9.685 8.225 3.718 1.00 90.50 88 LYS A C 1
ATOM 701 O O . LYS A 1 88 ? 9.847 8.099 2.514 1.00 90.50 88 LYS A O 1
ATOM 706 N N . ASN A 1 89 ? 8.940 7.388 4.433 1.00 89.56 89 ASN A N 1
ATOM 707 C CA . ASN A 1 89 ? 8.328 6.194 3.867 1.00 89.56 89 ASN A CA 1
ATOM 708 C C . ASN A 1 89 ? 7.329 6.533 2.747 1.00 89.56 89 ASN A C 1
ATOM 710 O O . ASN A 1 89 ? 7.383 5.954 1.666 1.00 89.56 89 ASN A O 1
ATOM 714 N N . THR A 1 90 ? 6.511 7.571 2.932 1.00 91.31 90 THR A N 1
ATOM 715 C CA . THR A 1 90 ? 5.626 8.088 1.871 1.00 91.31 90 THR A CA 1
ATOM 716 C C . THR A 1 90 ? 6.387 8.661 0.677 1.00 91.31 90 THR A C 1
ATOM 718 O O . THR A 1 90 ? 5.961 8.485 -0.463 1.00 91.31 90 THR A O 1
ATOM 721 N N . GLN A 1 91 ? 7.536 9.309 0.892 1.00 92.44 91 GLN A N 1
ATOM 722 C CA . GLN A 1 91 ? 8.403 9.735 -0.209 1.00 92.44 91 GLN A CA 1
ATOM 723 C C . GLN A 1 91 ? 8.971 8.535 -0.982 1.00 92.44 91 GLN A C 1
ATOM 725 O O . GLN A 1 91 ? 9.001 8.567 -2.210 1.00 92.44 91 GLN A O 1
ATOM 730 N N . ARG A 1 92 ? 9.374 7.467 -0.285 1.00 92.56 92 ARG A N 1
ATOM 731 C CA . ARG A 1 92 ? 9.846 6.223 -0.916 1.00 92.56 92 ARG A CA 1
ATOM 732 C C . ARG A 1 92 ? 8.756 5.587 -1.769 1.00 92.56 92 ARG A C 1
ATOM 734 O O . ARG A 1 92 ? 9.026 5.211 -2.904 1.00 92.56 92 ARG A O 1
ATOM 741 N N . LEU A 1 93 ? 7.531 5.534 -1.248 1.00 93.88 93 LEU A N 1
ATOM 742 C CA . LEU A 1 93 ? 6.375 5.017 -1.976 1.00 93.88 93 LEU A CA 1
ATOM 743 C C . LEU A 1 93 ? 6.079 5.846 -3.233 1.00 93.88 93 LEU A C 1
ATOM 745 O O . LEU A 1 93 ? 5.781 5.287 -4.283 1.00 93.88 93 LEU A O 1
ATOM 749 N N . SER A 1 94 ? 6.233 7.171 -3.149 1.00 94.94 94 SER A N 1
ATOM 750 C CA . SER A 1 94 ? 6.101 8.065 -4.304 1.00 94.94 94 SER A CA 1
ATOM 751 C C . SER A 1 94 ? 7.125 7.747 -5.390 1.00 94.94 94 SER A C 1
ATOM 753 O O . SER A 1 94 ? 6.747 7.616 -6.549 1.00 94.94 94 SER A O 1
ATOM 755 N N . CYS A 1 95 ? 8.400 7.585 -5.023 1.00 94.19 95 CYS A N 1
ATOM 756 C CA . CYS A 1 95 ? 9.443 7.212 -5.979 1.00 94.19 95 CYS A CA 1
ATOM 757 C C . CYS A 1 95 ? 9.163 5.845 -6.610 1.00 94.19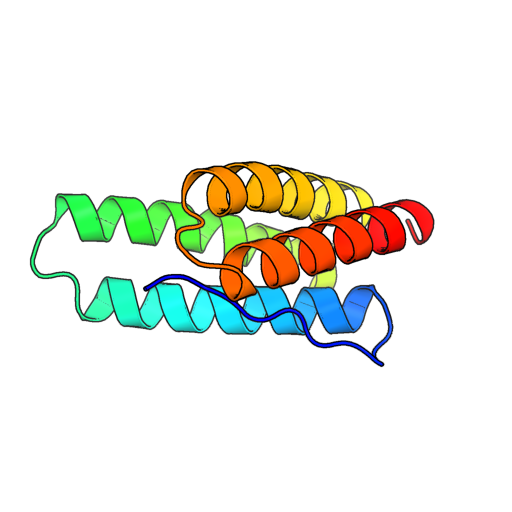 95 CYS A C 1
ATOM 759 O O . CYS A 1 95 ? 9.249 5.705 -7.823 1.00 94.19 95 CYS A O 1
ATOM 761 N N . LEU A 1 96 ? 8.752 4.863 -5.805 1.00 93.88 96 LEU A N 1
ATOM 762 C CA . LEU A 1 96 ? 8.400 3.531 -6.289 1.00 93.88 96 LEU A CA 1
ATOM 763 C C . LEU A 1 96 ? 7.256 3.565 -7.312 1.00 93.88 96 LEU A C 1
ATOM 765 O O . LEU A 1 96 ? 7.308 2.869 -8.324 1.00 93.88 96 LEU A O 1
ATOM 769 N N . ALA A 1 97 ? 6.232 4.383 -7.066 1.00 94.06 97 ALA A N 1
ATOM 770 C CA . ALA A 1 97 ? 5.125 4.556 -7.996 1.00 94.06 97 ALA A CA 1
ATOM 771 C C . ALA A 1 97 ? 5.578 5.191 -9.324 1.00 94.06 97 ALA A C 1
ATOM 773 O O . ALA A 1 97 ? 5.124 4.784 -10.394 1.00 94.06 97 ALA A O 1
ATOM 774 N N . ASP A 1 98 ? 6.500 6.155 -9.276 1.00 94.31 98 ASP A N 1
ATOM 775 C CA . ASP A 1 98 ? 7.074 6.774 -10.474 1.00 94.31 98 ASP A CA 1
ATOM 776 C C . ASP A 1 98 ? 7.977 5.808 -11.258 1.00 94.31 98 ASP A C 1
ATOM 778 O O . ASP A 1 98 ? 7.892 5.748 -12.490 1.00 94.31 98 ASP A O 1
ATOM 782 N N . ASP A 1 99 ? 8.767 4.992 -10.559 1.00 92.44 99 ASP A N 1
ATOM 783 C CA . ASP A 1 99 ? 9.607 3.951 -11.157 1.00 92.44 99 ASP A CA 1
ATOM 784 C C . ASP A 1 99 ? 8.753 2.868 -11.836 1.00 92.44 99 ASP A C 1
ATOM 786 O O . ASP A 1 99 ? 9.017 2.489 -12.978 1.00 92.44 99 ASP A O 1
ATOM 790 N N . LEU A 1 100 ? 7.680 2.412 -11.179 1.00 91.38 100 LEU A N 1
ATOM 791 C CA . LEU A 1 100 ? 6.704 1.483 -11.759 1.00 91.38 100 LEU A CA 1
ATOM 792 C C . LEU A 1 100 ? 6.016 2.058 -12.994 1.00 91.38 100 LEU A C 1
ATOM 794 O O . LEU A 1 100 ? 5.869 1.367 -13.998 1.00 91.38 100 LEU A O 1
ATOM 798 N N . SER A 1 101 ? 5.609 3.326 -12.926 1.00 92.31 101 SER A N 1
ATOM 799 C CA . SER A 1 101 ? 4.970 4.020 -14.043 1.00 92.31 101 SER A CA 1
ATOM 800 C C . SER A 1 101 ? 5.903 4.171 -15.242 1.00 92.31 101 SER A C 1
ATOM 802 O O . SER A 1 101 ? 5.416 4.261 -16.363 1.00 92.31 101 SER A O 1
ATOM 804 N N . SER A 1 102 ? 7.214 4.237 -15.007 1.00 88.81 102 SER A N 1
ATOM 805 C CA . SER A 1 102 ? 8.237 4.329 -16.055 1.00 88.81 102 SER A CA 1
ATOM 806 C C . SER A 1 102 ? 8.617 2.960 -16.630 1.00 88.81 102 SER A C 1
ATOM 808 O O . SER A 1 102 ? 9.190 2.891 -17.715 1.00 88.81 102 SER A O 1
ATOM 810 N N . ALA A 1 103 ? 8.321 1.881 -15.900 1.00 82.06 103 ALA A N 1
ATOM 811 C CA . ALA A 1 103 ? 8.570 0.498 -16.299 1.00 82.06 103 ALA A CA 1
ATOM 812 C C . ALA A 1 103 ? 7.370 -0.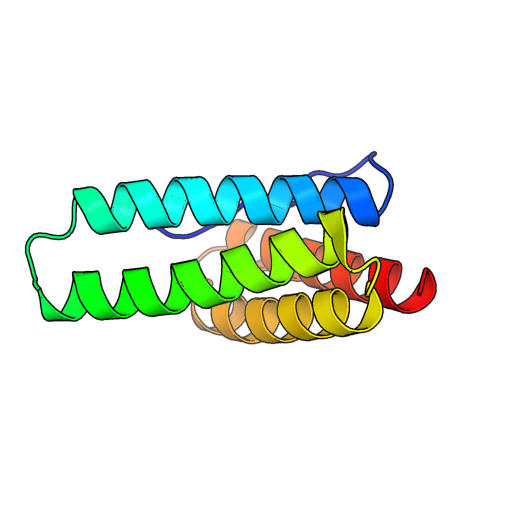176 -17.002 1.00 82.06 103 ALA A C 1
ATOM 814 O O . ALA A 1 103 ? 7.515 -1.311 -17.461 1.00 82.06 103 ALA A O 1
ATOM 815 N N . ALA A 1 104 ? 6.209 0.492 -17.047 1.00 76.25 104 ALA A N 1
ATOM 816 C CA .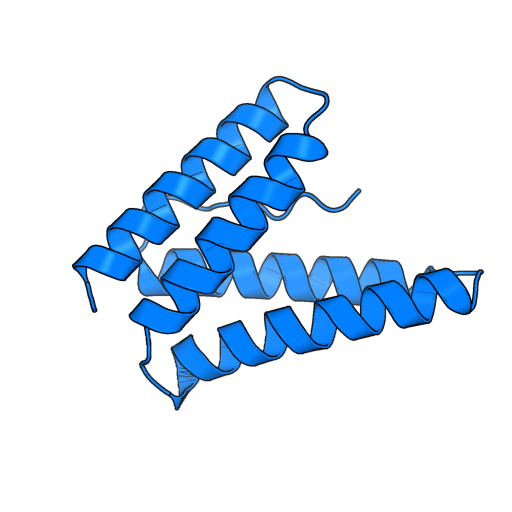 ALA A 1 104 ? 4.978 0.057 -17.717 1.00 76.25 104 ALA A CA 1
ATOM 817 C C . ALA A 1 104 ? 4.996 0.382 -19.220 1.00 76.25 104 ALA A C 1
ATOM 819 O O . ALA A 1 104 ? 4.538 -0.480 -20.003 1.00 76.25 104 ALA A O 1
#

Radius of gyration: 13.42 Å; Cα contacts (8 Å, |Δi|>4): 109; chains: 1; bounding box: 35×25×36 Å

Organism: NCBI:txid1797716

Solvent-accessible surface area (backbone atoms only — not comparable to full-atom values): 5543 Å² total; per-residue (Å²): 131,97,71,60,61,65,62,80,92,57,58,51,68,56,25,50,49,52,26,40,51,45,38,44,56,50,39,53,52,51,34,74,67,42,89,45,73,68,58,24,53,52,37,53,54,50,42,54,53,45,50,50,41,46,46,25,60,75,74,62,67,38,35,48,63,38,16,50,52,39,46,53,48,27,55,56,50,53,76,67,44,84,50,75,63,48,52,49,44,33,50,48,39,41,51,44,18,52,49,22,47,74,71,90

Mean predicted aligned error: 3.85 Å